Protein AF-X1NPN7-F1 (afdb_monomer_lite)

Radius of gyration: 12.71 Å; chains: 1; bounding box: 33×24×36 Å

Structure (mmCIF, N/CA/C/O backbone):
data_AF-X1NPN7-F1
#
_entry.id   AF-X1NPN7-F1
#
loop_
_atom_site.group_PDB
_atom_site.id
_atom_site.type_symbol
_atom_site.label_atom_id
_atom_site.label_alt_id
_atom_site.label_comp_id
_atom_site.label_asym_id
_atom_site.label_entity_id
_atom_site.label_seq_id
_atom_site.pdbx_PDB_ins_code
_atom_site.Cartn_x
_atom_site.Cartn_y
_atom_site.Cartn_z
_atom_site.occupancy
_atom_site.B_iso_or_equiv
_atom_site.auth_seq_id
_atom_site.auth_comp_id
_atom_site.auth_asym_id
_atom_site.auth_atom_id
_atom_site.pdbx_PDB_model_num
ATOM 1 N N . THR A 1 1 ? -10.099 9.716 -5.002 1.00 92.00 1 THR A N 1
ATOM 2 C CA . THR A 1 1 ? -11.348 8.919 -5.113 1.00 92.00 1 THR A CA 1
ATOM 3 C C . THR A 1 1 ? -11.929 8.657 -3.739 1.00 92.00 1 THR A C 1
ATOM 5 O O . THR A 1 1 ? -11.153 8.474 -2.815 1.00 92.00 1 THR A O 1
ATOM 8 N N . HIS A 1 2 ? -13.255 8.632 -3.588 1.00 94.00 2 HIS A N 1
ATOM 9 C CA . HIS A 1 2 ? -13.908 8.212 -2.342 1.00 94.00 2 HIS A CA 1
ATOM 10 C C . HIS A 1 2 ? -14.459 6.798 -2.525 1.00 94.00 2 HIS A C 1
ATOM 12 O O . HIS A 1 2 ? -15.348 6.585 -3.348 1.00 94.00 2 HIS A O 1
ATOM 18 N N . PHE A 1 3 ? -13.898 5.841 -1.796 1.00 91.56 3 PHE A N 1
ATOM 19 C CA . PHE A 1 3 ? -14.444 4.501 -1.666 1.00 91.56 3 PHE A CA 1
ATOM 20 C C . PHE A 1 3 ? -15.363 4.504 -0.447 1.00 91.56 3 PHE A C 1
ATOM 22 O O . PHE A 1 3 ? -14.962 4.939 0.630 1.00 91.56 3 PHE A O 1
ATOM 29 N N . ASN A 1 4 ? -16.606 4.074 -0.645 1.00 89.94 4 ASN A N 1
ATOM 30 C CA . ASN A 1 4 ? -17.612 4.021 0.412 1.00 89.94 4 ASN A CA 1
ATOM 31 C C . ASN A 1 4 ? -17.236 2.987 1.490 1.00 89.94 4 ASN A C 1
ATOM 33 O O . ASN A 1 4 ? -16.166 2.380 1.465 1.00 89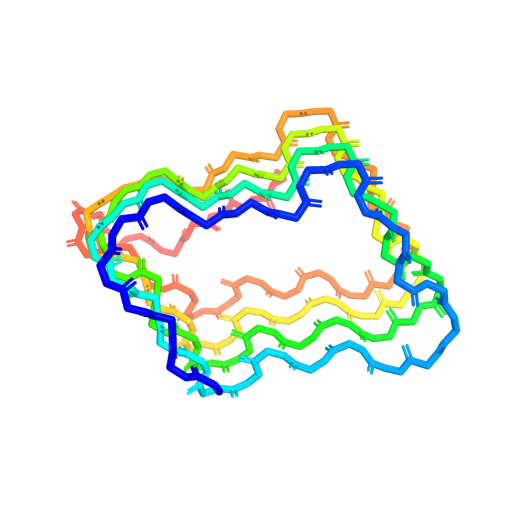.94 4 ASN A O 1
ATOM 37 N N . GLU A 1 5 ? -18.153 2.773 2.425 1.00 91.38 5 GLU A N 1
ATOM 38 C CA . GLU A 1 5 ? -18.021 1.758 3.464 1.00 91.38 5 GLU A CA 1
ATOM 39 C C . GLU A 1 5 ? -17.875 0.334 2.913 1.00 91.38 5 GLU A C 1
ATOM 41 O O . GLU A 1 5 ? -18.424 -0.010 1.861 1.00 91.38 5 GLU A O 1
ATOM 46 N N . GLY A 1 6 ? -17.187 -0.513 3.681 1.00 94.25 6 GLY A N 1
ATOM 47 C CA . GLY A 1 6 ? -16.992 -1.926 3.381 1.00 94.25 6 GLY A CA 1
ATOM 48 C C . GLY A 1 6 ? -15.625 -2.260 2.785 1.00 94.25 6 GLY A C 1
ATOM 49 O O . GLY A 1 6 ? -14.739 -1.424 2.632 1.00 94.25 6 GLY A O 1
ATOM 50 N N . ASN A 1 7 ? -15.441 -3.544 2.477 1.00 96.44 7 ASN A N 1
ATOM 51 C CA . ASN A 1 7 ? -14.159 -4.054 1.999 1.00 96.44 7 ASN A CA 1
ATOM 52 C C . ASN A 1 7 ? -13.890 -3.615 0.554 1.00 96.44 7 ASN A C 1
ATOM 54 O O . ASN A 1 7 ? -14.739 -3.795 -0.322 1.00 96.44 7 ASN A O 1
ATOM 58 N N . VAL A 1 8 ? -12.670 -3.152 0.282 1.00 97.62 8 VAL A N 1
ATOM 59 C CA . VAL A 1 8 ? -12.210 -2.797 -1.069 1.00 97.62 8 VAL A CA 1
ATOM 60 C C . VAL A 1 8 ? -11.115 -3.763 -1.503 1.00 97.62 8 VAL A C 1
ATOM 62 O O . VAL A 1 8 ? -10.170 -4.033 -0.764 1.00 97.62 8 VAL A O 1
ATOM 65 N N . SER A 1 9 ? -11.225 -4.308 -2.715 1.00 97.69 9 SER A N 1
ATOM 66 C CA . SER A 1 9 ? -10.296 -5.327 -3.205 1.00 97.69 9 SER A CA 1
ATOM 67 C C . SER A 1 9 ? -9.779 -5.017 -4.604 1.00 97.69 9 SER A C 1
ATOM 69 O O . SER A 1 9 ? -10.533 -5.020 -5.570 1.00 97.69 9 SER A O 1
ATOM 71 N N . PHE A 1 10 ? -8.459 -4.892 -4.696 1.00 97.88 10 PHE A N 1
ATOM 72 C CA . PHE A 1 10 ? -7.645 -4.926 -5.912 1.00 97.88 10 PHE A CA 1
ATOM 73 C C . PHE A 1 10 ? -6.836 -6.228 -6.002 1.00 97.88 10 PHE A C 1
ATOM 75 O O . PHE A 1 10 ? -5.825 -6.302 -6.704 1.00 97.88 10 PHE A O 1
ATOM 82 N N . LYS A 1 11 ? -7.247 -7.260 -5.255 1.00 98.12 11 LYS A N 1
ATOM 83 C CA . LYS A 1 11 ? -6.588 -8.566 -5.240 1.00 98.12 11 LYS A CA 1
ATOM 84 C C . LYS A 1 11 ? -6.403 -9.081 -6.667 1.00 98.12 11 LYS A C 1
ATOM 86 O O . LYS A 1 11 ? -7.349 -9.035 -7.445 1.00 98.12 11 LYS A O 1
ATOM 91 N N . VAL A 1 12 ? -5.205 -9.587 -6.969 1.00 98.19 12 VAL A N 1
ATOM 92 C CA . VAL A 1 12 ? -4.786 -10.102 -8.293 1.00 98.19 12 VAL A CA 1
ATOM 93 C C . VAL A 1 12 ? -4.931 -9.122 -9.470 1.00 98.19 12 VAL A C 1
ATOM 95 O O . VAL A 1 12 ? -4.849 -9.541 -10.623 1.00 98.19 12 VAL A O 1
ATOM 98 N N . ALA A 1 13 ? -5.113 -7.824 -9.208 1.00 98.25 13 ALA A N 1
ATOM 99 C CA . ALA A 1 13 ? -5.102 -6.809 -10.255 1.00 98.25 13 ALA A CA 1
ATOM 100 C C . ALA A 1 13 ? -3.704 -6.648 -10.873 1.00 98.25 13 ALA A C 1
ATOM 102 O O . ALA A 1 13 ? -2.686 -6.851 -10.207 1.00 98.25 13 ALA A O 1
ATOM 103 N N . ARG A 1 14 ? -3.682 -6.237 -12.143 1.00 97.50 14 ARG A N 1
ATOM 104 C CA . ARG A 1 14 ? -2.484 -5.866 -12.902 1.00 97.50 14 ARG A CA 1
ATOM 105 C C . ARG A 1 14 ? -2.704 -4.469 -13.458 1.00 97.50 14 ARG A C 1
ATOM 107 O O . ARG A 1 14 ? -3.558 -4.303 -14.325 1.00 97.50 14 ARG A O 1
ATOM 114 N N . PHE A 1 15 ? -2.002 -3.479 -12.918 1.00 92.75 15 PHE A N 1
ATOM 115 C CA . PHE A 1 15 ? -2.229 -2.077 -13.282 1.00 92.75 15 PHE A CA 1
ATOM 116 C C . PHE A 1 15 ? -1.580 -1.685 -14.620 1.00 92.75 15 PHE A C 1
ATOM 118 O O . PHE A 1 15 ? -2.103 -0.808 -15.300 1.00 92.75 15 PHE A O 1
ATOM 125 N N . GLY A 1 16 ? -0.533 -2.397 -15.050 1.00 85.06 16 GLY A N 1
ATOM 126 C CA . GLY A 1 16 ? 0.091 -2.201 -16.359 1.00 85.06 16 GLY A CA 1
ATOM 127 C C . GLY A 1 16 ? 1.087 -1.043 -16.376 1.00 85.06 16 GLY A C 1
ATOM 128 O O . GLY A 1 16 ? 1.856 -0.874 -15.436 1.00 85.06 16 GLY A O 1
ATOM 129 N N . GLU A 1 17 ? 1.105 -0.290 -17.474 1.00 86.94 17 GLU A N 1
ATOM 130 C CA . GLU A 1 17 ? 2.013 0.843 -17.672 1.00 86.94 17 GLU A CA 1
ATOM 131 C C . GLU A 1 17 ? 1.377 2.169 -17.230 1.00 86.94 17 GLU A C 1
ATOM 133 O O . GLU A 1 17 ? 0.168 2.373 -17.352 1.00 86.94 17 GLU A O 1
ATOM 138 N N . GLY A 1 18 ? 2.220 3.107 -16.792 1.00 89.94 18 GLY A N 1
ATOM 139 C CA . GLY A 1 18 ? 1.807 4.444 -16.362 1.00 89.94 18 GLY A CA 1
ATOM 140 C C . GLY A 1 18 ? 1.647 4.575 -14.847 1.00 89.94 18 GLY A C 1
ATOM 141 O O . GLY A 1 18 ? 1.503 3.598 -14.126 1.00 89.94 18 GLY A O 1
ATOM 142 N N . ASN A 1 19 ? 1.713 5.812 -14.353 1.00 93.94 19 ASN A N 1
ATOM 143 C CA . ASN A 1 19 ? 1.706 6.076 -12.914 1.00 93.94 19 ASN A CA 1
ATOM 144 C C . ASN A 1 19 ? 0.356 5.721 -12.277 1.00 93.94 19 ASN A C 1
ATOM 146 O O . ASN A 1 19 ? -0.701 6.122 -12.768 1.00 93.94 19 ASN A O 1
ATOM 150 N N . ILE A 1 20 ? 0.410 5.048 -11.131 1.00 96.88 20 ILE A N 1
ATOM 151 C CA . ILE A 1 20 ? -0.757 4.655 -10.343 1.00 96.88 20 ILE A CA 1
ATOM 152 C C . ILE A 1 20 ? -0.962 5.690 -9.239 1.00 96.88 20 ILE A C 1
ATOM 154 O O . ILE A 1 20 ? -0.126 5.847 -8.349 1.00 96.88 20 ILE A O 1
ATOM 158 N N . ASP A 1 21 ? -2.085 6.404 -9.295 1.00 96.69 21 ASP A N 1
ATOM 159 C CA . ASP A 1 21 ? -2.359 7.546 -8.424 1.00 96.69 21 ASP A CA 1
ATOM 160 C C . ASP A 1 21 ? -3.542 7.273 -7.490 1.00 96.69 21 ASP A C 1
ATOM 162 O O . ASP A 1 21 ? -4.703 7.249 -7.907 1.00 96.69 21 ASP A O 1
ATOM 166 N N . PHE A 1 22 ? -3.239 7.086 -6.206 1.00 97.19 22 PHE A N 1
ATOM 167 C CA . PHE A 1 22 ? -4.220 7.011 -5.128 1.00 97.19 22 PHE A CA 1
ATOM 168 C C . PHE A 1 22 ? -4.245 8.280 -4.274 1.00 97.19 22 PHE A C 1
ATOM 170 O O . PHE A 1 22 ? -4.946 8.295 -3.264 1.00 97.19 22 PHE A O 1
ATOM 177 N N . ARG A 1 23 ? -3.534 9.352 -4.642 1.00 97.06 23 ARG A N 1
ATOM 178 C CA . ARG A 1 23 ? -3.426 10.548 -3.798 1.00 97.06 23 ARG A CA 1
ATOM 179 C C . ARG A 1 23 ? -4.786 11.088 -3.390 1.00 97.06 23 ARG A C 1
ATOM 181 O O . ARG A 1 23 ? -5.723 11.158 -4.193 1.00 97.06 23 ARG A O 1
ATOM 188 N N . TYR A 1 24 ? -4.880 11.486 -2.124 1.00 96.69 24 TYR A N 1
ATOM 189 C CA . TYR A 1 24 ? -6.106 12.020 -1.521 1.00 96.69 24 TYR A CA 1
ATOM 190 C C . TYR A 1 24 ? -7.308 11.063 -1.593 1.00 96.69 24 TYR A C 1
ATOM 192 O O . TYR A 1 24 ? -8.459 11.492 -1.463 1.00 96.69 24 TYR A O 1
ATOM 200 N N . ALA A 1 25 ? -7.086 9.770 -1.856 1.00 97.69 25 ALA A N 1
ATOM 201 C CA . ALA A 1 25 ? -8.154 8.794 -1.776 1.00 97.69 25 ALA A CA 1
ATOM 202 C C . ALA A 1 25 ? -8.592 8.596 -0.325 1.00 97.69 25 ALA A C 1
ATOM 204 O O . ALA A 1 25 ? -7.782 8.638 0.600 1.00 97.69 25 ALA A O 1
ATOM 205 N N . LYS A 1 26 ? -9.887 8.346 -0.150 1.00 96.62 26 LYS A N 1
ATOM 206 C CA . LYS A 1 26 ? -10.483 8.007 1.139 1.00 96.62 26 LYS A CA 1
ATOM 207 C C . LYS A 1 26 ? -11.144 6.651 1.031 1.00 96.62 26 LYS A C 1
ATOM 209 O O . LYS A 1 26 ? -11.959 6.452 0.130 1.00 96.62 26 LYS A O 1
ATOM 214 N N . PHE A 1 27 ? -10.789 5.743 1.922 1.00 95.12 27 PHE A N 1
ATOM 215 C CA . PHE A 1 27 ? -11.433 4.444 2.065 1.00 95.12 27 PHE A CA 1
ATOM 216 C C . PHE A 1 27 ? -12.370 4.473 3.266 1.00 95.12 27 PHE A C 1
ATOM 218 O O . PHE A 1 27 ? -12.019 5.076 4.271 1.00 95.12 27 PHE A O 1
ATOM 225 N N . GLY A 1 28 ? -13.550 3.861 3.179 1.00 89.94 28 GLY A N 1
ATOM 226 C CA . GLY A 1 28 ? -14.440 3.708 4.332 1.00 89.94 28 GLY A CA 1
ATOM 227 C C . GLY A 1 28 ? -13.903 2.726 5.380 1.00 89.94 28 GLY A C 1
ATOM 228 O O . GLY A 1 28 ? -12.765 2.263 5.317 1.00 89.94 28 GLY A O 1
ATOM 229 N N . PHE A 1 29 ? -14.743 2.378 6.348 1.00 91.12 29 PHE A N 1
ATOM 230 C CA . PHE A 1 29 ? -14.469 1.351 7.344 1.00 91.12 29 PHE A CA 1
ATOM 231 C C . PHE A 1 29 ? -14.521 -0.043 6.690 1.00 91.12 29 PHE A C 1
ATOM 233 O O . PHE A 1 29 ? -15.577 -0.495 6.234 1.00 91.12 29 PHE A O 1
ATOM 240 N N . GLY A 1 30 ? -13.383 -0.744 6.648 1.00 93.50 30 GLY A N 1
ATOM 241 C CA . GLY A 1 30 ? -13.287 -2.067 6.028 1.00 93.50 30 GLY A CA 1
ATOM 242 C C . GLY A 1 30 ? -11.857 -2.504 5.710 1.00 93.50 30 GLY A C 1
ATOM 243 O O . GLY A 1 30 ? -10.917 -1.715 5.721 1.00 93.50 30 GLY A O 1
ATOM 244 N N . ASP A 1 31 ? -11.679 -3.791 5.410 1.00 95.81 31 ASP A N 1
ATOM 245 C CA . ASP A 1 31 ? -10.376 -4.306 4.987 1.00 95.81 31 ASP A CA 1
ATOM 246 C C . ASP A 1 31 ? -10.095 -3.916 3.521 1.00 95.81 31 ASP A C 1
ATOM 248 O O . ASP A 1 31 ? -10.949 -4.056 2.639 1.00 95.81 31 ASP A O 1
ATOM 252 N N . ILE A 1 32 ? -8.863 -3.480 3.249 1.00 97.94 32 ILE A N 1
ATOM 253 C CA . ILE A 1 32 ? -8.388 -3.074 1.921 1.00 97.94 32 ILE A CA 1
ATOM 254 C C . ILE A 1 32 ? -7.342 -4.081 1.451 1.00 97.94 32 ILE A C 1
ATOM 256 O O . ILE A 1 32 ? -6.337 -4.324 2.125 1.00 97.94 32 ILE A O 1
ATOM 260 N N . SER A 1 33 ? -7.557 -4.684 0.284 1.00 98.12 33 SER A N 1
ATOM 261 C CA . SER A 1 33 ? -6.696 -5.754 -0.222 1.00 98.12 33 SER A CA 1
ATOM 262 C C . SER A 1 33 ? -6.059 -5.416 -1.564 1.00 98.12 33 SER A C 1
ATOM 264 O O . SER A 1 33 ? -6.740 -5.349 -2.581 1.00 98.12 33 SER A O 1
ATOM 266 N N . PHE A 1 34 ? -4.733 -5.325 -1.561 1.00 98.25 34 PHE A N 1
ATOM 267 C CA . PHE A 1 34 ? -3.832 -5.366 -2.716 1.00 98.25 34 PHE A CA 1
ATOM 268 C C . PHE A 1 34 ? -3.057 -6.700 -2.745 1.00 98.25 34 PHE A C 1
ATOM 270 O O . PHE A 1 34 ? -1.906 -6.783 -3.175 1.00 98.25 34 PHE A O 1
ATOM 277 N N . GLU A 1 35 ? -3.648 -7.771 -2.202 1.00 98.44 35 GLU A N 1
ATOM 278 C CA . GLU A 1 35 ? -2.989 -9.075 -2.157 1.00 98.44 35 GLU A CA 1
ATOM 279 C C . GLU A 1 35 ? -2.701 -9.573 -3.585 1.00 98.44 35 GLU A C 1
ATOM 281 O O . GLU A 1 35 ? -3.612 -9.680 -4.407 1.00 98.44 35 GLU A O 1
ATOM 286 N N . ARG A 1 36 ? -1.451 -9.970 -3.858 1.00 98.50 36 ARG A N 1
ATOM 287 C CA . ARG A 1 36 ? -1.013 -10.478 -5.177 1.00 98.50 36 ARG A CA 1
ATOM 288 C C . ARG A 1 36 ? -1.235 -9.499 -6.339 1.00 98.50 36 ARG A C 1
ATOM 290 O O . ARG A 1 36 ? -1.363 -9.942 -7.476 1.00 98.50 36 ARG A O 1
ATOM 297 N N . THR A 1 37 ? -1.322 -8.205 -6.059 1.00 98.56 37 THR A N 1
ATOM 298 C CA . THR A 1 37 ? -1.384 -7.169 -7.093 1.00 98.56 37 THR A CA 1
ATOM 299 C C . THR A 1 37 ? -0.016 -6.996 -7.754 1.00 98.56 37 THR A C 1
ATOM 301 O O . THR A 1 37 ? 1.009 -6.996 -7.070 1.00 98.56 37 THR A O 1
ATOM 304 N N . GLU A 1 38 ? -0.004 -6.833 -9.074 1.00 98.06 38 GLU A N 1
ATOM 305 C CA . GLU A 1 38 ? 1.169 -6.440 -9.859 1.00 98.06 38 GLU A CA 1
ATOM 306 C C . GLU A 1 38 ? 1.027 -4.948 -10.212 1.00 98.06 38 GLU A C 1
ATOM 308 O O . GLU A 1 38 ? 0.130 -4.569 -10.975 1.00 98.06 38 GLU A O 1
ATOM 313 N N . PHE A 1 39 ? 1.869 -4.097 -9.617 1.00 96.25 39 PHE A N 1
ATOM 314 C CA . PHE A 1 39 ? 1.865 -2.649 -9.866 1.00 96.25 39 PHE A CA 1
ATOM 315 C C . PHE A 1 39 ? 2.672 -2.266 -11.119 1.00 96.25 39 PHE A C 1
ATOM 317 O O . PHE A 1 39 ? 2.328 -1.287 -11.766 1.00 96.25 39 PHE A O 1
ATOM 324 N N . GLY A 1 40 ? 3.672 -3.066 -11.510 1.00 94.62 40 GLY A N 1
ATOM 325 C CA . GLY A 1 40 ? 4.541 -2.785 -12.664 1.00 94.62 40 GLY A CA 1
ATOM 326 C C . GLY A 1 40 ? 5.665 -1.794 -12.346 1.00 94.62 40 GLY A C 1
ATOM 327 O O . GLY A 1 40 ? 5.736 -1.274 -11.238 1.00 94.62 40 GLY A O 1
ATOM 328 N N . ASP A 1 41 ? 6.543 -1.532 -13.316 1.00 94.31 41 ASP A N 1
ATOM 329 C CA . ASP A 1 41 ? 7.718 -0.656 -13.157 1.00 94.31 41 ASP A CA 1
ATOM 330 C C . ASP A 1 41 ? 7.342 0.827 -13.286 1.00 94.31 41 ASP A C 1
ATOM 332 O O . ASP A 1 41 ? 7.820 1.559 -14.154 1.00 94.31 41 ASP A O 1
ATOM 336 N N . CYS A 1 42 ? 6.408 1.266 -12.447 1.00 93.31 42 CYS A N 1
ATOM 337 C CA . CYS A 1 42 ? 5.859 2.612 -12.470 1.00 93.31 42 CYS A CA 1
ATOM 338 C C . CYS A 1 42 ? 5.777 3.208 -11.067 1.00 93.31 42 CYS A C 1
ATOM 340 O O . CYS A 1 42 ? 5.867 2.513 -10.056 1.00 93.31 42 CYS A O 1
ATOM 342 N N . LYS A 1 43 ? 5.581 4.527 -11.003 1.00 96.31 43 LYS A N 1
ATOM 343 C CA . LYS A 1 43 ? 5.367 5.202 -9.728 1.00 96.31 43 LYS A CA 1
ATOM 344 C C . LYS A 1 43 ? 4.000 4.829 -9.149 1.00 96.31 43 LYS A C 1
ATOM 346 O O . LYS A 1 43 ? 2.986 4.964 -9.839 1.00 96.31 43 LYS A O 1
ATOM 351 N N . VAL A 1 44 ? 3.963 4.493 -7.860 1.00 97.38 44 VAL A N 1
ATOM 352 C CA . VAL A 1 44 ? 2.736 4.247 -7.091 1.00 97.38 44 VAL A CA 1
ATOM 353 C C . VAL A 1 44 ? 2.607 5.275 -5.966 1.00 97.38 44 VAL A C 1
ATOM 355 O O . VAL A 1 44 ? 3.409 5.319 -5.034 1.00 97.38 44 VAL A O 1
ATOM 358 N N . ASP A 1 45 ? 1.592 6.132 -6.042 1.00 97.31 45 ASP A N 1
ATOM 359 C CA . ASP A 1 45 ? 1.456 7.293 -5.159 1.00 97.31 45 ASP A CA 1
ATOM 360 C C . ASP A 1 45 ? 0.260 7.136 -4.203 1.00 97.31 45 ASP A C 1
ATOM 362 O O . ASP A 1 45 ? -0.894 7.291 -4.601 1.00 97.31 45 ASP A O 1
ATOM 366 N N . PHE A 1 46 ? 0.543 6.829 -2.934 1.00 97.00 46 PHE A N 1
ATOM 367 C CA . PHE A 1 46 ? -0.412 6.742 -1.821 1.00 97.00 46 PHE A CA 1
ATOM 368 C C . PHE A 1 46 ? -0.342 7.961 -0.888 1.00 97.00 46 PHE A C 1
ATOM 370 O O . PHE A 1 46 ? -0.797 7.891 0.257 1.00 97.00 46 PHE A O 1
ATOM 377 N N . ARG A 1 47 ? 0.226 9.088 -1.333 1.00 95.56 47 ARG A N 1
ATOM 378 C CA . ARG A 1 47 ? 0.360 10.259 -0.462 1.00 95.56 47 ARG A CA 1
ATOM 379 C C . ARG A 1 47 ? -0.990 10.798 -0.013 1.00 95.56 47 ARG A C 1
ATOM 381 O O . ARG A 1 47 ? -1.924 10.932 -0.809 1.00 95.56 47 ARG A O 1
ATOM 388 N N . THR A 1 48 ? -1.068 11.140 1.271 1.00 95.00 48 THR A N 1
ATOM 389 C CA . THR A 1 48 ? -2.272 11.725 1.885 1.00 95.00 48 THR A CA 1
ATOM 390 C C . THR A 1 48 ? -3.528 10.856 1.689 1.00 95.00 48 THR A C 1
ATOM 392 O O . THR A 1 48 ? -4.639 11.368 1.563 1.00 95.00 48 THR A O 1
ATOM 395 N N . VAL A 1 49 ? -3.370 9.530 1.611 1.00 96.62 49 VAL A N 1
ATOM 396 C CA . VAL A 1 49 ? -4.501 8.592 1.597 1.00 96.62 49 VAL A CA 1
ATOM 397 C C . VAL A 1 49 ? -5.050 8.414 3.007 1.00 96.62 49 VAL A C 1
ATOM 399 O O . VAL A 1 49 ? -4.298 8.155 3.944 1.00 96.62 49 VAL A O 1
ATOM 402 N N . GLU A 1 50 ? -6.371 8.481 3.145 1.00 95.38 50 GLU A N 1
ATOM 403 C CA . GLU A 1 50 ? -7.081 8.125 4.373 1.00 95.38 50 GLU A CA 1
ATOM 404 C C . GLU A 1 50 ? -7.539 6.661 4.266 1.00 95.38 50 GLU A C 1
ATOM 406 O O . GLU A 1 50 ? -8.564 6.363 3.650 1.00 95.38 50 GLU A O 1
ATOM 411 N N . PHE A 1 51 ? -6.772 5.732 4.850 1.00 93.88 51 PHE A N 1
ATOM 412 C CA . PHE A 1 51 ? -7.124 4.304 4.900 1.00 93.88 51 PHE A CA 1
ATOM 413 C C . PHE A 1 51 ? -8.156 3.977 5.997 1.00 93.88 51 PHE A C 1
ATOM 415 O O . PHE A 1 51 ? -8.670 2.864 6.022 1.00 93.88 51 PHE A O 1
ATOM 422 N N . ASN A 1 52 ? -8.447 4.928 6.896 1.00 92.38 52 ASN A N 1
ATOM 423 C CA . ASN A 1 52 ? -9.364 4.790 8.036 1.00 92.38 52 ASN A CA 1
ATOM 424 C C . ASN A 1 52 ? -9.071 3.557 8.911 1.00 92.38 52 ASN A C 1
ATOM 426 O O . ASN A 1 52 ? -7.966 3.458 9.449 1.00 92.38 52 ASN A O 1
ATOM 430 N N . ASP A 1 53 ? -10.043 2.666 9.111 1.00 89.50 53 ASP A N 1
ATOM 431 C CA . ASP A 1 53 ? -9.914 1.495 9.977 1.00 89.50 53 ASP A CA 1
ATOM 432 C C . ASP A 1 53 ? -9.972 0.210 9.159 1.00 89.50 53 ASP A C 1
ATOM 434 O O . ASP A 1 53 ? -10.746 0.097 8.211 1.00 89.50 53 ASP A O 1
ATOM 438 N N . GLY A 1 54 ? -9.214 -0.792 9.596 1.00 89.00 54 GLY A N 1
ATOM 439 C CA . GLY A 1 54 ? -9.136 -2.092 8.941 1.00 89.00 54 GLY A CA 1
ATOM 440 C C . GLY A 1 54 ? -7.705 -2.490 8.603 1.00 89.00 54 GLY A C 1
ATOM 441 O O . GLY A 1 54 ? -6.726 -1.801 8.901 1.00 89.00 54 GLY A O 1
ATOM 442 N N . LYS A 1 55 ? -7.547 -3.675 8.023 1.00 92.31 55 LYS A N 1
ATOM 443 C CA . LYS A 1 55 ? -6.243 -4.152 7.553 1.00 92.31 55 LYS A CA 1
ATOM 444 C C . LYS A 1 55 ? -6.012 -3.660 6.134 1.00 92.31 55 LYS A C 1
ATOM 446 O O . LYS A 1 55 ? -6.857 -3.866 5.270 1.00 92.31 55 LYS A O 1
ATOM 451 N N . VAL A 1 56 ? -4.814 -3.140 5.877 1.00 95.38 56 VAL A N 1
ATOM 452 C CA . VAL A 1 56 ? -4.351 -2.850 4.516 1.00 95.38 56 VAL A CA 1
ATOM 453 C C . VAL A 1 56 ? -3.340 -3.917 4.115 1.00 95.38 56 VAL A C 1
ATOM 455 O O . VAL A 1 56 ? -2.266 -4.052 4.707 1.00 95.38 56 VAL A O 1
ATOM 458 N N . ASN A 1 57 ? -3.709 -4.750 3.151 1.00 96.62 57 ASN A N 1
ATOM 459 C CA . ASN A 1 57 ? -2.988 -5.974 2.833 1.00 96.62 57 ASN A CA 1
ATOM 460 C C . ASN A 1 57 ? -2.302 -5.895 1.464 1.00 96.62 57 ASN A C 1
ATOM 462 O O . ASN A 1 57 ? -2.963 -6.021 0.442 1.00 96.62 57 ASN A O 1
ATOM 466 N N . PHE A 1 58 ? -0.975 -5.801 1.462 1.00 96.81 58 PHE A N 1
ATOM 467 C CA . PHE A 1 58 ? -0.098 -5.868 0.289 1.00 96.81 58 PHE A CA 1
ATOM 468 C C . PHE A 1 58 ? 0.674 -7.198 0.220 1.00 96.81 58 PHE A C 1
ATOM 470 O O . PHE A 1 58 ? 1.723 -7.303 -0.417 1.00 96.81 58 PHE A O 1
ATOM 477 N N . ASN A 1 59 ? 0.210 -8.243 0.914 1.00 96.81 59 ASN A N 1
ATOM 478 C CA . ASN A 1 59 ? 0.910 -9.524 0.926 1.00 96.81 59 ASN A CA 1
ATOM 479 C C . ASN A 1 59 ? 1.052 -10.072 -0.500 1.00 96.81 59 ASN A C 1
ATOM 481 O O . ASN A 1 59 ? 0.074 -10.146 -1.247 1.00 96.81 59 ASN A O 1
ATOM 485 N N . ARG A 1 60 ? 2.258 -10.535 -0.844 1.00 97.69 60 ARG A N 1
ATOM 486 C CA . ARG A 1 60 ? 2.597 -11.066 -2.177 1.00 97.69 60 ARG A CA 1
ATOM 487 C C . ARG A 1 60 ? 2.396 -10.078 -3.337 1.00 97.69 60 ARG A C 1
ATOM 489 O O . ARG A 1 60 ? 2.323 -10.535 -4.473 1.00 97.69 60 ARG A O 1
ATOM 496 N N . ALA A 1 61 ? 2.256 -8.780 -3.073 1.00 97.69 61 ALA A N 1
ATOM 497 C CA . ALA A 1 61 ? 2.242 -7.773 -4.128 1.00 97.69 61 ALA A CA 1
ATOM 498 C C . ALA A 1 61 ? 3.641 -7.587 -4.738 1.00 97.69 61 ALA A C 1
ATOM 500 O O . ALA A 1 61 ? 4.645 -7.864 -4.078 1.00 97.69 61 ALA A O 1
ATOM 501 N N . VAL A 1 62 ? 3.693 -7.109 -5.980 1.00 97.06 62 VAL A N 1
ATOM 502 C CA . VAL A 1 62 ? 4.929 -6.824 -6.723 1.00 97.06 62 VAL A CA 1
ATOM 503 C C . VAL A 1 62 ? 4.911 -5.359 -7.151 1.00 97.06 62 VAL A C 1
ATOM 505 O O . VAL A 1 62 ? 4.041 -4.975 -7.932 1.00 97.06 62 VAL A O 1
ATOM 508 N N . PHE A 1 63 ? 5.835 -4.553 -6.619 1.00 93.00 63 PHE A N 1
ATOM 509 C CA . PHE A 1 63 ? 5.858 -3.094 -6.808 1.00 93.00 63 PHE A CA 1
ATOM 510 C C . PHE A 1 63 ? 6.720 -2.601 -7.982 1.00 93.00 63 PHE A C 1
ATOM 512 O O . PHE A 1 63 ? 6.596 -1.440 -8.343 1.00 93.00 63 PHE A O 1
ATOM 519 N N . G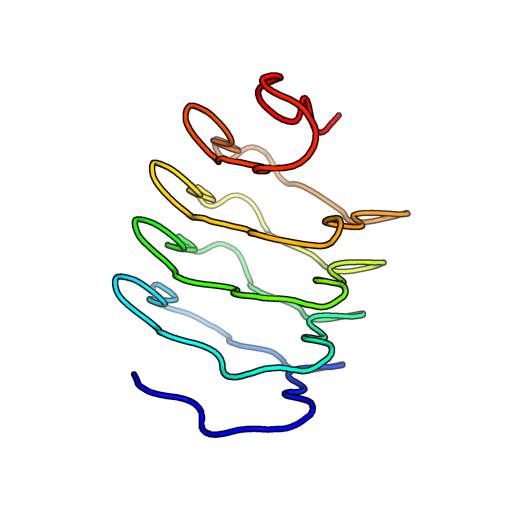LY A 1 64 ? 7.532 -3.470 -8.597 1.00 93.94 64 GLY A N 1
ATOM 520 C CA . GLY A 1 64 ? 8.445 -3.077 -9.678 1.00 93.94 64 GLY A CA 1
ATOM 521 C C . GLY A 1 64 ? 9.540 -2.112 -9.215 1.00 93.94 64 GLY A C 1
ATOM 522 O O . GLY A 1 64 ? 9.728 -1.910 -8.013 1.00 93.94 64 GLY A O 1
ATOM 523 N N . ASP A 1 65 ? 10.264 -1.535 -10.173 1.00 95.06 65 ASP A N 1
ATOM 524 C CA . ASP A 1 65 ? 11.410 -0.645 -9.914 1.00 95.06 65 ASP A CA 1
ATOM 525 C C . ASP A 1 65 ? 11.047 0.846 -9.767 1.00 95.06 65 ASP A C 1
ATOM 527 O O . ASP A 1 65 ? 11.934 1.685 -9.611 1.00 95.06 65 ASP A O 1
ATOM 531 N N . GLY A 1 66 ? 9.758 1.196 -9.813 1.00 94.31 66 GLY A N 1
ATOM 532 C CA . GLY A 1 66 ? 9.290 2.569 -9.622 1.00 94.31 66 GLY A CA 1
ATOM 533 C C . GLY A 1 66 ? 9.109 2.960 -8.153 1.00 94.31 66 GLY A C 1
ATOM 534 O O . GLY A 1 66 ? 8.969 2.113 -7.271 1.00 94.31 66 GLY A O 1
ATOM 535 N N . ASP A 1 67 ? 9.082 4.268 -7.890 1.00 95.69 67 ASP A N 1
ATOM 536 C CA . ASP A 1 67 ? 8.929 4.787 -6.528 1.00 95.69 67 ASP A CA 1
ATOM 537 C C . ASP A 1 67 ? 7.531 4.511 -5.962 1.00 95.69 67 ASP A C 1
ATOM 539 O O . ASP A 1 67 ? 6.510 4.737 -6.621 1.00 95.69 67 ASP A O 1
ATOM 543 N N . VAL A 1 68 ? 7.477 4.127 -4.689 1.00 95.50 68 VAL A N 1
ATOM 544 C CA . VAL A 1 68 ? 6.243 3.917 -3.931 1.00 95.50 68 VAL A CA 1
ATOM 545 C C . VAL A 1 68 ? 6.222 4.872 -2.746 1.00 95.50 68 VAL A C 1
ATOM 547 O O . VAL A 1 68 ? 7.115 4.840 -1.904 1.00 95.50 68 VAL A O 1
ATOM 550 N N . ASN A 1 69 ? 5.198 5.721 -2.647 1.00 95.19 69 ASN A N 1
ATOM 551 C CA . ASN A 1 69 ? 5.187 6.801 -1.658 1.00 95.19 69 ASN A CA 1
ATOM 552 C C . ASN A 1 69 ? 3.904 6.828 -0.813 1.00 95.19 69 ASN A C 1
ATOM 554 O O . ASN A 1 69 ? 2.813 6.967 -1.359 1.00 95.19 69 ASN A O 1
ATOM 558 N N . PHE A 1 70 ? 4.051 6.743 0.512 1.00 93.81 70 PHE A N 1
ATOM 559 C CA . PHE A 1 70 ? 2.983 6.793 1.521 1.00 93.81 70 PHE A CA 1
ATOM 560 C C . PHE A 1 70 ? 3.036 8.048 2.411 1.00 93.81 70 PHE A C 1
ATOM 562 O O . PHE A 1 70 ? 2.405 8.083 3.467 1.00 93.81 70 PHE A O 1
ATOM 569 N N . GLU A 1 71 ? 3.776 9.082 2.017 1.00 91.81 71 GLU A N 1
ATOM 570 C CA . GLU A 1 71 ? 3.947 10.305 2.802 1.00 91.81 71 GLU A CA 1
ATOM 571 C C . GLU A 1 71 ? 2.597 10.928 3.189 1.00 91.81 71 GLU A C 1
ATOM 573 O O . GLU A 1 71 ? 1.722 11.192 2.354 1.00 91.81 71 GLU A O 1
ATOM 578 N N . GLY A 1 72 ? 2.413 11.132 4.495 1.00 91.00 72 GLY A N 1
ATOM 579 C CA . GLY A 1 72 ? 1.189 11.687 5.070 1.00 91.00 72 GLY A CA 1
ATOM 580 C C . GLY A 1 72 ? -0.049 10.799 4.927 1.00 91.00 72 GLY A C 1
ATOM 581 O O . GLY A 1 72 ? -1.154 11.277 5.174 1.00 91.00 72 GLY A O 1
ATOM 582 N N . ALA A 1 73 ? 0.091 9.538 4.507 1.00 93.62 73 ALA A N 1
ATOM 583 C CA . ALA A 1 73 ? -1.012 8.590 4.545 1.00 93.62 73 ALA A CA 1
ATOM 584 C C . ALA A 1 73 ? -1.365 8.226 5.995 1.00 93.62 73 ALA A C 1
ATOM 586 O O . ALA A 1 73 ? -0.491 8.081 6.852 1.00 93.62 73 ALA A O 1
ATOM 587 N N . GLU A 1 74 ? -2.654 8.046 6.267 1.00 92.69 74 GLU A N 1
ATOM 588 C CA . GLU A 1 74 ? -3.181 7.802 7.607 1.00 92.69 74 GLU A CA 1
ATOM 589 C C . GLU A 1 74 ? -3.905 6.456 7.672 1.00 92.69 74 GLU A C 1
ATOM 591 O O . GLU A 1 74 ? -4.827 6.186 6.899 1.00 92.69 74 GLU A O 1
ATOM 596 N N . LEU A 1 75 ? -3.524 5.633 8.650 1.00 90.31 75 LEU A N 1
ATOM 597 C CA . LEU A 1 75 ? -4.268 4.459 9.091 1.00 90.31 75 LEU A CA 1
ATOM 598 C C . LEU A 1 75 ? -4.625 4.641 10.570 1.00 90.31 75 LEU A C 1
ATOM 600 O O . LEU A 1 75 ? -3.752 4.673 11.437 1.00 90.31 75 LEU A O 1
ATOM 604 N N . ARG A 1 76 ? -5.913 4.772 10.883 1.00 88.94 76 ARG A N 1
ATOM 605 C CA . ARG A 1 76 ? -6.379 5.077 12.244 1.00 88.94 76 ARG A CA 1
ATOM 606 C C . ARG A 1 76 ? -6.292 3.854 13.141 1.00 88.94 76 ARG A C 1
ATOM 608 O O . ARG A 1 76 ? -5.504 3.826 14.086 1.00 88.94 76 ARG A O 1
ATOM 615 N N . ASN A 1 77 ? -7.063 2.817 12.818 1.00 85.81 77 ASN A N 1
ATOM 616 C CA . ASN A 1 77 ? -7.052 1.551 13.539 1.00 85.81 77 ASN A CA 1
ATOM 617 C C . ASN A 1 77 ? -6.757 0.395 12.591 1.00 85.81 77 ASN A C 1
ATOM 619 O O . ASN A 1 77 ? -7.639 -0.113 11.903 1.00 85.81 77 ASN A O 1
ATOM 623 N N . GLY A 1 78 ? -5.519 -0.090 12.605 1.00 85.75 78 GLY A N 1
ATOM 624 C CA . GLY A 1 78 ? -5.162 -1.197 11.736 1.00 85.75 78 GLY A CA 1
ATOM 625 C C . GLY A 1 78 ? -3.676 -1.465 11.649 1.00 85.75 78 GLY A C 1
ATOM 626 O O . GLY A 1 78 ? -2.869 -1.015 12.464 1.00 85.75 78 GLY A O 1
ATOM 627 N N . LYS A 1 79 ? -3.319 -2.238 10.627 1.00 86.19 79 LYS A N 1
ATOM 628 C CA . LYS A 1 79 ? -1.929 -2.426 10.222 1.00 86.19 79 LYS A CA 1
ATOM 629 C C . LYS A 1 79 ? -1.830 -2.630 8.722 1.00 86.19 79 LYS A C 1
ATOM 631 O O . LYS A 1 79 ? -2.657 -3.334 8.134 1.00 86.19 79 LYS A O 1
ATOM 636 N N . PHE A 1 80 ? -0.751 -2.114 8.153 1.00 90.50 80 PHE A N 1
ATOM 637 C CA . PHE A 1 80 ? -0.270 -2.592 6.873 1.00 90.50 80 PHE A CA 1
ATOM 638 C C . PHE A 1 80 ? 0.364 -3.986 7.008 1.00 90.50 80 PHE A C 1
ATOM 640 O O . PHE A 1 80 ? 0.941 -4.335 8.043 1.00 90.50 80 PHE A O 1
ATOM 647 N N . SER A 1 81 ? 0.257 -4.802 5.961 1.00 91.31 81 SER A N 1
ATOM 648 C CA . SER A 1 81 ? 0.898 -6.117 5.873 1.00 91.31 81 SER A CA 1
ATOM 649 C C . SER A 1 81 ? 1.549 -6.292 4.505 1.00 91.31 81 SER A C 1
ATOM 651 O O . SER A 1 81 ? 0.850 -6.299 3.500 1.00 91.31 81 SER A O 1
ATOM 653 N N . PHE A 1 82 ? 2.867 -6.501 4.486 1.00 92.75 82 PHE A N 1
ATOM 654 C CA . PHE A 1 82 ? 3.692 -6.670 3.277 1.00 92.75 82 PHE A CA 1
ATOM 655 C C . PHE A 1 82 ? 4.369 -8.049 3.220 1.00 92.75 82 PHE A C 1
ATOM 657 O O . PHE A 1 82 ? 5.459 -8.218 2.680 1.00 92.75 82 PHE A O 1
ATOM 664 N N . LYS A 1 83 ? 3.762 -9.081 3.820 1.00 92.81 83 LYS A N 1
ATOM 665 C CA . LYS A 1 83 ? 4.375 -10.415 3.889 1.00 92.81 83 LYS A CA 1
ATOM 666 C C . LYS A 1 83 ? 4.618 -10.946 2.481 1.00 92.81 83 LYS A C 1
ATOM 668 O O . LYS A 1 83 ? 3.666 -11.156 1.725 1.00 92.81 83 LYS A O 1
ATOM 673 N N . ARG A 1 84 ? 5.887 -11.236 2.178 1.00 95.81 84 ARG A N 1
ATOM 674 C CA . ARG A 1 84 ? 6.344 -11.711 0.862 1.00 95.81 84 ARG A CA 1
ATOM 675 C C . ARG A 1 84 ? 6.014 -10.741 -0.282 1.00 95.81 84 ARG A C 1
ATOM 677 O O . ARG A 1 84 ? 5.866 -11.200 -1.408 1.00 95.81 84 ARG A O 1
ATOM 684 N N . ALA A 1 85 ? 5.822 -9.453 0.006 1.00 95.56 85 ALA A N 1
ATOM 685 C CA . ALA A 1 85 ? 5.822 -8.445 -1.044 1.00 95.56 85 ALA A CA 1
ATOM 686 C C . ALA A 1 85 ? 7.224 -8.373 -1.663 1.00 95.5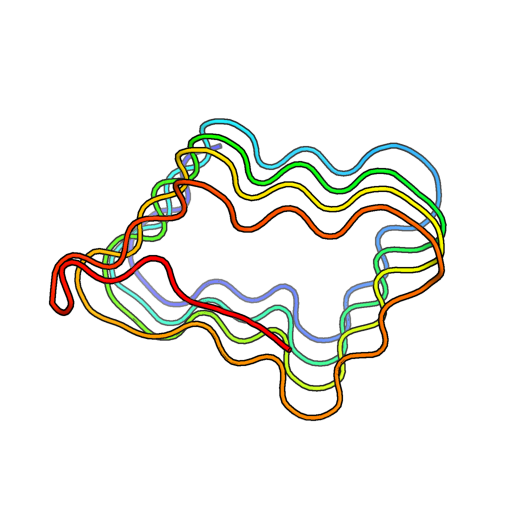6 85 ALA A C 1
ATOM 688 O O . ALA A 1 85 ? 8.218 -8.597 -0.968 1.00 95.56 85 ALA A O 1
ATOM 689 N N . ILE A 1 86 ? 7.284 -8.104 -2.961 1.00 95.25 86 ILE A N 1
ATOM 690 C CA . ILE A 1 86 ? 8.529 -7.923 -3.703 1.00 95.25 86 ILE A CA 1
ATOM 691 C C . ILE A 1 86 ? 8.626 -6.439 -4.038 1.00 95.25 86 ILE A C 1
ATOM 693 O O . ILE A 1 86 ? 7.749 -5.899 -4.718 1.00 95.25 86 ILE A O 1
ATOM 697 N N .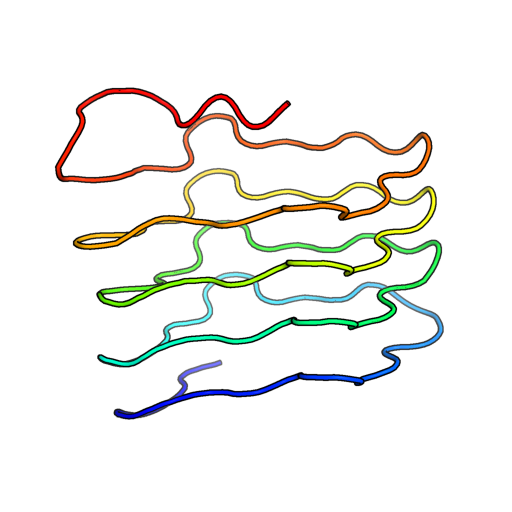 LEU A 1 87 ? 9.670 -5.800 -3.517 1.00 92.25 87 LEU A N 1
ATOM 698 C CA . LEU A 1 87 ? 10.035 -4.423 -3.829 1.00 92.25 87 LEU A CA 1
ATOM 699 C C . LEU A 1 87 ? 11.174 -4.455 -4.850 1.00 92.25 87 LEU A C 1
ATOM 701 O O . LEU A 1 87 ? 12.055 -5.312 -4.732 1.00 92.25 87 LEU A O 1
ATOM 705 N N . GLY A 1 88 ? 11.125 -3.577 -5.849 1.00 92.50 88 GLY A N 1
ATOM 706 C CA . GLY A 1 88 ? 12.232 -3.375 -6.780 1.00 92.50 88 GLY A CA 1
ATOM 707 C C . GLY A 1 88 ? 13.245 -2.365 -6.249 1.00 92.50 88 GLY A C 1
ATOM 708 O O . GLY A 1 88 ? 13.369 -2.170 -5.038 1.00 92.50 88 GLY A O 1
ATOM 709 N N . SER A 1 89 ? 13.985 -1.736 -7.159 1.00 93.88 89 SER A N 1
ATOM 710 C CA . SER A 1 89 ? 15.040 -0.772 -6.817 1.00 93.88 89 SER A CA 1
ATOM 711 C C . SER A 1 89 ? 14.556 0.650 -6.520 1.00 93.88 89 SER A C 1
ATOM 713 O O . SER A 1 89 ? 15.366 1.465 -6.083 1.00 93.88 89 SER A O 1
ATOM 715 N N . GLY A 1 90 ? 13.289 0.959 -6.803 1.00 92.75 90 GLY A N 1
ATOM 716 C CA . GLY A 1 90 ? 12.703 2.280 -6.573 1.00 92.75 90 GLY A CA 1
ATOM 717 C C . GLY A 1 90 ? 12.582 2.626 -5.092 1.00 92.75 90 GLY A C 1
ATOM 718 O O . GLY A 1 90 ? 12.563 1.744 -4.224 1.00 92.75 90 GLY A O 1
ATOM 719 N N . ASP A 1 91 ? 12.473 3.919 -4.794 1.00 92.69 91 ASP A N 1
ATOM 720 C CA . ASP A 1 91 ? 12.375 4.372 -3.412 1.00 92.69 91 ASP A CA 1
ATOM 721 C C . ASP A 1 91 ? 11.030 3.957 -2.805 1.00 92.69 91 ASP A C 1
ATOM 723 O O . ASP A 1 91 ? 9.958 4.225 -3.349 1.00 92.69 91 ASP A O 1
ATOM 727 N N . PHE A 1 92 ? 11.080 3.328 -1.631 1.00 90.31 92 PHE A N 1
ATOM 728 C CA . PHE A 1 92 ? 9.897 2.897 -0.890 1.00 90.31 92 PHE A CA 1
ATOM 729 C C . PHE A 1 92 ? 9.710 3.778 0.348 1.00 90.31 92 PHE A C 1
ATOM 731 O O . PHE A 1 92 ? 10.220 3.495 1.435 1.00 90.31 92 PHE A O 1
ATOM 738 N N . ASN A 1 93 ? 8.995 4.887 0.171 1.00 88.38 93 ASN A N 1
ATOM 739 C CA . ASN A 1 93 ? 8.829 5.913 1.190 1.00 88.38 93 ASN A CA 1
ATOM 740 C C . ASN A 1 93 ? 7.609 5.641 2.089 1.00 88.38 93 ASN A C 1
ATOM 742 O O . ASN A 1 93 ? 6.462 5.731 1.648 1.00 88.38 93 ASN A O 1
ATOM 746 N N . PHE A 1 94 ? 7.879 5.364 3.368 1.00 83.88 94 PHE A N 1
ATOM 747 C CA . PHE A 1 94 ? 6.898 5.254 4.461 1.00 83.88 94 PHE A CA 1
ATOM 748 C C . PHE A 1 94 ? 7.043 6.353 5.517 1.00 83.88 94 PHE A C 1
ATOM 750 O O . PHE A 1 94 ? 6.444 6.284 6.593 1.00 83.88 94 PHE A O 1
ATOM 757 N N . GLU A 1 95 ? 7.864 7.361 5.241 1.00 75.12 95 GLU A N 1
ATOM 758 C CA . GLU A 1 95 ? 8.051 8.499 6.123 1.00 75.12 95 GLU A CA 1
ATOM 759 C C . GLU A 1 95 ? 6.717 9.212 6.349 1.00 75.12 95 GLU A C 1
ATOM 761 O O . GLU A 1 95 ? 5.914 9.377 5.434 1.00 75.12 95 GLU A O 1
ATOM 766 N N . LEU A 1 96 ? 6.457 9.605 7.596 1.00 71.25 96 LEU A N 1
ATOM 767 C CA . LEU A 1 96 ? 5.222 10.284 7.996 1.00 71.25 96 LEU A CA 1
ATOM 768 C C . LEU A 1 96 ? 3.924 9.508 7.698 1.00 71.25 96 LEU A C 1
ATOM 770 O O . LEU A 1 96 ? 2.846 10.077 7.853 1.00 71.25 96 LEU A O 1
ATOM 774 N N . ALA A 1 97 ? 3.989 8.226 7.323 1.00 76.94 97 ALA A N 1
ATOM 775 C CA . ALA A 1 97 ? 2.817 7.361 7.331 1.00 76.94 97 ALA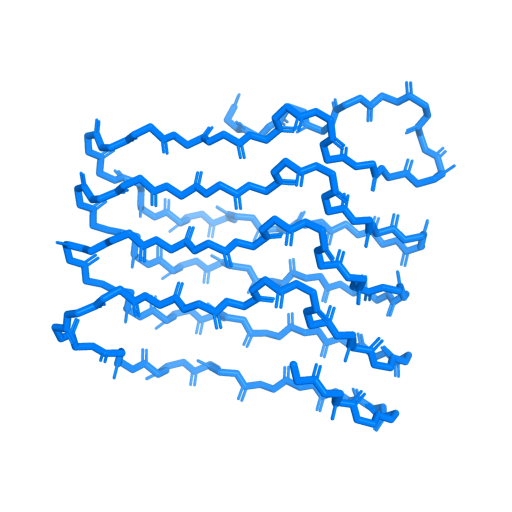 A CA 1
ATOM 776 C C . ALA A 1 97 ? 2.396 7.132 8.791 1.00 76.94 97 ALA A C 1
ATOM 778 O O . ALA A 1 97 ? 3.149 6.574 9.600 1.00 76.94 97 ALA A O 1
ATOM 779 N N . LEU A 1 98 ? 1.203 7.605 9.147 1.00 72.38 98 LEU A N 1
ATOM 780 C CA . LEU A 1 98 ? 0.722 7.631 10.525 1.00 72.38 98 LEU A CA 1
ATOM 781 C C . LEU A 1 98 ? -0.107 6.386 10.839 1.00 72.38 98 LEU A C 1
ATOM 783 O O . LEU A 1 98 ? -1.041 6.045 10.112 1.00 72.38 98 LEU A O 1
ATOM 787 N N . ASN A 1 99 ? 0.191 5.749 11.974 1.00 72.25 99 ASN A N 1
ATOM 788 C CA . ASN A 1 99 ? -0.671 4.745 12.588 1.00 72.25 99 ASN A CA 1
ATOM 789 C C . ASN A 1 99 ? -1.126 5.244 13.965 1.00 72.25 99 ASN A C 1
ATOM 791 O O . ASN A 1 99 ? -0.327 5.287 14.888 1.00 72.25 99 ASN A O 1
ATOM 795 N N . GLN A 1 100 ? -2.388 5.629 14.152 1.00 63.38 100 GLN A N 1
ATOM 796 C CA . GLN A 1 100 ? -2.774 6.381 15.361 1.00 63.38 100 GLN A CA 1
ATOM 797 C C . GLN A 1 100 ? -2.682 5.591 16.682 1.00 63.38 100 GLN A C 1
ATOM 799 O O . GLN A 1 100 ? -2.612 6.201 17.748 1.00 63.38 100 GLN A O 1
ATOM 804 N N . LYS A 1 101 ? -2.626 4.248 16.663 1.00 58.94 101 LYS A N 1
ATOM 805 C CA . LYS A 1 101 ? -2.451 3.447 17.898 1.00 58.94 101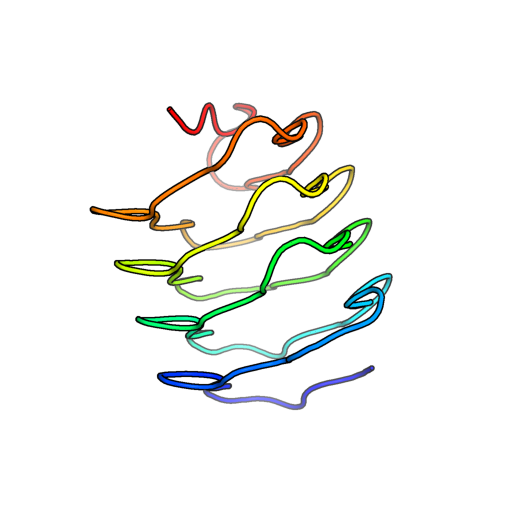 LYS A CA 1
ATOM 806 C C . LYS A 1 101 ? -1.011 3.310 18.376 1.00 58.94 101 LYS A C 1
ATOM 808 O O . LYS A 1 101 ? -0.776 2.923 19.519 1.00 58.94 101 LYS A O 1
ATOM 813 N N . THR A 1 102 ? -0.052 3.634 17.529 1.00 48.12 102 THR A N 1
ATOM 814 C CA . THR A 1 102 ? 1.362 3.620 17.877 1.00 48.12 102 THR A CA 1
ATOM 815 C C . THR A 1 102 ? 1.886 4.938 17.358 1.00 48.12 102 THR A C 1
ATOM 817 O O . THR A 1 102 ? 1.973 5.079 16.151 1.00 48.12 102 THR A O 1
ATOM 820 N N . ASN A 1 103 ? 2.266 5.892 18.214 1.00 49.03 103 ASN A N 1
ATOM 821 C CA . ASN A 1 103 ? 2.969 7.127 17.807 1.00 49.03 103 ASN A CA 1
ATOM 822 C C . ASN A 1 103 ? 4.354 6.843 17.158 1.00 49.03 103 ASN A C 1
ATOM 824 O O . ASN A 1 103 ? 5.301 7.608 17.311 1.00 49.03 103 ASN A O 1
ATOM 828 N N . ALA A 1 104 ? 4.505 5.701 16.493 1.00 47.22 104 ALA A N 1
ATOM 829 C CA . ALA A 1 104 ? 5.655 5.208 15.788 1.00 47.22 104 ALA A CA 1
ATOM 830 C C . ALA A 1 104 ? 5.352 5.258 14.290 1.00 47.22 104 ALA A C 1
ATOM 832 O O . ALA A 1 104 ? 4.359 4.699 13.818 1.00 47.22 104 ALA A O 1
ATOM 833 N N . VAL A 1 105 ? 6.260 5.881 13.545 1.00 54.50 105 VAL A N 1
ATOM 834 C CA . VAL A 1 105 ? 6.363 5.687 12.099 1.00 54.50 105 VAL A CA 1
ATOM 835 C C . VAL A 1 105 ? 6.541 4.192 11.855 1.00 54.50 105 VAL A C 1
ATOM 837 O O . VAL A 1 105 ? 7.407 3.548 12.460 1.00 54.50 105 VAL A O 1
ATOM 840 N N . GLN A 1 106 ? 5.688 3.618 11.012 1.00 56.16 106 GLN A N 1
ATOM 841 C CA . GLN A 1 106 ? 5.721 2.191 10.739 1.00 56.16 106 GLN A CA 1
ATOM 842 C C . GLN A 1 106 ? 6.942 1.896 9.859 1.00 56.16 106 GLN A C 1
ATOM 844 O O . GLN A 1 106 ? 6.891 2.062 8.646 1.00 56.16 106 GLN A O 1
ATOM 849 N N . LYS A 1 107 ? 8.058 1.471 10.470 1.00 49.78 107 LYS A N 1
ATOM 850 C CA . LYS A 1 107 ? 9.186 0.907 9.718 1.00 49.78 107 LYS A CA 1
ATOM 851 C C . LYS A 1 107 ? 8.700 -0.367 9.038 1.00 49.78 107 LYS A C 1
ATOM 853 O O . LYS A 1 107 ? 8.346 -1.340 9.705 1.00 49.78 107 LYS A O 1
ATOM 858 N N . ILE A 1 108 ? 8.618 -0.321 7.720 1.00 52.31 108 ILE A N 1
ATOM 859 C CA . ILE A 1 108 ? 8.346 -1.472 6.873 1.00 52.31 108 ILE A CA 1
ATOM 860 C C . ILE A 1 108 ? 9.659 -1.772 6.164 1.00 52.31 108 ILE A C 1
ATOM 862 O O . ILE A 1 108 ? 10.256 -0.848 5.615 1.00 52.31 108 ILE A O 1
ATOM 866 N N . LEU A 1 109 ? 10.045 -3.056 6.218 1.00 51.12 109 LEU A N 1
ATOM 867 C CA . LEU A 1 109 ? 11.374 -3.658 6.001 1.00 51.12 109 LEU A CA 1
ATOM 868 C C . LEU A 1 109 ? 12.162 -3.874 7.301 1.00 51.12 109 LEU A C 1
ATOM 870 O O . LEU A 1 109 ? 12.748 -2.916 7.849 1.00 51.12 109 LEU A O 1
#

Sequence (109 aa):
THFNEGNVSFKVARFGEGNIDFRYAKFGFGDISFERTEFGDCKVDFRTVEFNDGKVNFNRAVFGDGDVNFEGAELRNGKFSFKRAILGSGDFNFELALNQKTNAVQKIL

Organism: NCBI:txid412755

Secondary structure (DSSP, 8-state):
-B--SS-EE-TT-B--SS-EE-TT-B--SS-EE-TT-B--SS-EE-TT-EEEEEEEE-TT-B-TTS-EE-TT-EEEEEEEE-TT-B--SS-EE-TT-EETTSSS-----

pLDDT: mean 89.37, std 12.82, range [47.22, 98.56]

Foldseek 3Di:
DEAEDEEADPALPEPDDDEADCPCYEHHAYAYDPHLYEQEQHEYEQELYEPEAHEDECANYENHQAAYENANYEYEHYDYDHHNYHYHNYHDYQPNHDYNVDNDRDDDD